Protein AF-A0A934RG27-F1 (afdb_monomer_lite)

Foldseek 3Di:
DDCCCPPCVLLVVLLVLQLVLLVVLLVLLVVLLVVLVVVVQDPVQQPVVLNVCSVVCSVVSNVVSVVLSVVLVVCVVVVPPQSDPVNSNVVSVVSSVVSNVSSVVNSVSSVCSSVVSPPDPDPDD

Radius of gyration: 19.98 Å; chains: 1; bounding box: 62×24×61 Å

Secondary structure (DSSP, 8-state):
---HHHHTHHHHHHHHHHHHHHHHHHHHHHHHHHHHHHTT--TTTS-HHHHHHHHHHHHHHHHHHHHHHHHHHHHHHTT-TT--HHHHHHHHHHHHHHHHHHHHHHHHHHHHHHHHHS-------

pLDDT: mean 77.15, std 13.76, range [45.91, 93.88]

Sequence (125 aa):
MIRLGEEYRAQLVLCALQCALIVGGTFLVGAFAKVTLNMGVNSRALPMASVHFIRYFGISLLLMPLAWTIFTILAERSELWWATRRFTLATGILLLCILAAFFFWVVHTAAVQPYQDIGPIQPAY

Organism: NCBI:txid490093

Structure (mmCIF, N/CA/C/O backbone):
data_AF-A0A934RG27-F1
#
_entry.id   AF-A0A934RG27-F1
#
loop_
_atom_site.group_PDB
_atom_site.id
_atom_site.type_symbol
_atom_site.label_atom_id
_atom_site.label_alt_id
_atom_site.label_comp_id
_atom_site.label_asym_id
_atom_site.label_entity_id
_atom_site.label_seq_id
_atom_site.pdbx_PDB_ins_code
_atom_site.Cartn_x
_atom_site.Cartn_y
_atom_site.Cartn_z
_atom_site.occupancy
_atom_site.B_iso_or_equiv
_atom_site.auth_seq_id
_atom_site.auth_comp_id
_atom_site.auth_asym_id
_atom_site.auth_atom_id
_atom_site.pdbx_PDB_model_num
ATOM 1 N N . MET A 1 1 ? -28.707 -7.522 12.344 1.00 45.91 1 MET A N 1
ATOM 2 C CA . MET A 1 1 ? -28.020 -6.815 11.238 1.00 45.91 1 MET A CA 1
ATOM 3 C C . MET A 1 1 ? -27.025 -5.844 11.839 1.00 45.91 1 MET A C 1
ATOM 5 O O . MET A 1 1 ? -27.430 -4.892 12.489 1.00 45.91 1 MET A O 1
ATOM 9 N N . ILE A 1 2 ? -25.736 -6.136 11.705 1.00 50.28 2 ILE A N 1
ATOM 10 C CA . ILE A 1 2 ? -24.660 -5.341 12.300 1.00 50.28 2 ILE A CA 1
ATOM 11 C C . ILE A 1 2 ? -24.486 -4.081 11.442 1.00 50.28 2 ILE A C 1
ATOM 13 O O . ILE A 1 2 ? -24.128 -4.194 10.269 1.00 50.28 2 ILE A O 1
ATOM 17 N N . ARG A 1 3 ? -24.749 -2.889 11.994 1.00 54.19 3 ARG A N 1
ATOM 18 C CA . ARG A 1 3 ? -24.498 -1.597 11.326 1.00 54.19 3 ARG A CA 1
ATOM 19 C C . ARG A 1 3 ? -22.991 -1.298 11.293 1.00 54.19 3 ARG A C 1
ATOM 21 O O . ARG A 1 3 ? -22.516 -0.347 11.891 1.00 54.19 3 ARG A O 1
ATOM 28 N N . LEU A 1 4 ? -22.233 -2.113 10.558 1.00 59.78 4 LEU A N 1
ATOM 29 C CA . LEU A 1 4 ? -20.802 -1.903 10.288 1.00 59.78 4 LEU A CA 1
ATOM 30 C C . LEU A 1 4 ? -20.517 -0.552 9.599 1.00 59.78 4 LEU A C 1
ATOM 32 O O . LEU A 1 4 ? -19.407 -0.038 9.694 1.00 59.78 4 LEU A O 1
ATOM 36 N N . GLY A 1 5 ? -21.510 0.015 8.903 1.00 60.72 5 GLY A N 1
ATOM 37 C CA . GLY A 1 5 ? -21.324 1.146 7.993 1.00 60.72 5 GLY A CA 1
ATOM 38 C C . GLY A 1 5 ? -20.989 2.489 8.647 1.00 60.72 5 GLY A C 1
ATOM 39 O O . GLY A 1 5 ? -20.243 3.262 8.051 1.00 60.72 5 GLY A O 1
ATOM 40 N N . GLU A 1 6 ? -21.499 2.788 9.847 1.00 71.94 6 GLU A N 1
ATOM 41 C CA . GLU A 1 6 ? -21.294 4.110 10.471 1.00 71.94 6 GLU A CA 1
ATOM 42 C C . GLU A 1 6 ? -20.082 4.141 11.409 1.00 71.94 6 GLU A C 1
ATOM 44 O O . GLU A 1 6 ? -19.278 5.073 11.353 1.00 71.94 6 GLU A O 1
ATOM 49 N N . GLU A 1 7 ? -19.888 3.098 12.217 1.00 76.38 7 GLU A N 1
ATOM 50 C CA . GLU A 1 7 ? -18.812 3.048 13.217 1.00 76.38 7 GLU A CA 1
ATOM 51 C C . GLU A 1 7 ? -17.422 2.893 12.578 1.00 76.38 7 GLU A C 1
ATOM 53 O O . GLU A 1 7 ? -16.461 3.558 12.980 1.00 76.38 7 GLU A O 1
ATOM 58 N N . TYR A 1 8 ? -17.323 2.099 11.509 1.00 81.94 8 TYR A N 1
ATOM 59 C CA . TYR A 1 8 ? -16.056 1.761 10.851 1.00 81.94 8 TYR A CA 1
ATOM 60 C C . TYR A 1 8 ? -15.837 2.497 9.523 1.00 81.94 8 TYR A C 1
ATOM 62 O O . TYR A 1 8 ? -14.906 2.185 8.779 1.00 81.94 8 TYR A O 1
ATOM 70 N N . ARG A 1 9 ? -16.649 3.527 9.231 1.00 86.38 9 ARG A N 1
ATOM 71 C CA . ARG A 1 9 ? -16.607 4.264 7.955 1.00 86.38 9 ARG A CA 1
ATOM 72 C C . ARG A 1 9 ? -15.208 4.775 7.609 1.00 86.38 9 ARG A C 1
ATOM 74 O O . ARG A 1 9 ? -14.763 4.632 6.479 1.00 86.38 9 ARG A O 1
ATOM 81 N N . ALA A 1 10 ? -14.501 5.339 8.588 1.00 86.12 10 ALA A N 1
ATOM 82 C CA . ALA A 1 10 ? -13.158 5.881 8.386 1.00 86.12 10 ALA A CA 1
ATOM 83 C C . ALA A 1 10 ? -12.121 4.797 8.028 1.00 86.12 10 ALA A C 1
ATOM 85 O O . ALA A 1 10 ? -11.274 5.027 7.170 1.00 86.12 10 ALA A O 1
ATOM 86 N N . GLN A 1 11 ? -12.211 3.610 8.637 1.00 87.44 11 GLN A N 1
ATOM 87 C CA . GLN A 1 11 ? -11.307 2.491 8.349 1.00 87.44 11 GLN A CA 1
ATOM 88 C C . GLN A 1 11 ? -11.567 1.921 6.949 1.00 87.44 11 GLN A C 1
ATOM 90 O O . GLN A 1 11 ? -10.625 1.668 6.203 1.00 87.44 11 GLN A O 1
ATOM 95 N N . LEU A 1 12 ? -12.841 1.817 6.550 1.00 86.50 12 LEU A N 1
ATOM 96 C CA . LEU A 1 12 ? -13.220 1.406 5.195 1.00 86.50 12 LEU A CA 1
ATOM 97 C C . LEU A 1 12 ? -12.747 2.405 4.132 1.00 86.50 12 LEU A C 1
ATOM 99 O O . LEU A 1 12 ? -12.234 1.991 3.095 1.00 86.50 12 LEU A O 1
ATOM 103 N N . VAL A 1 13 ? -12.865 3.712 4.394 1.00 90.25 13 VAL A N 1
ATOM 104 C CA . VAL A 1 13 ? -12.348 4.757 3.492 1.00 90.25 13 VAL A CA 1
ATOM 105 C C . VAL A 1 13 ? -10.826 4.665 3.364 1.00 90.25 13 VAL A C 1
ATOM 107 O O . VAL A 1 13 ? -10.313 4.719 2.249 1.00 90.25 13 VAL A O 1
ATOM 110 N N . LEU A 1 14 ? -10.096 4.478 4.469 1.00 89.25 14 LEU A N 1
ATOM 111 C CA . LEU A 1 14 ? -8.640 4.292 4.425 1.00 89.25 14 LEU A CA 1
ATOM 112 C C . LEU A 1 14 ? -8.245 3.040 3.637 1.00 89.25 14 LEU A C 1
ATOM 114 O O . LEU A 1 14 ? -7.355 3.116 2.793 1.00 89.25 14 LEU A O 1
ATOM 118 N N . CYS A 1 15 ? -8.931 1.918 3.856 1.00 88.88 15 CYS A N 1
ATOM 119 C CA . CYS A 1 15 ? -8.705 0.697 3.087 1.00 88.88 15 CYS A CA 1
ATOM 120 C C . CYS A 1 15 ? -8.957 0.934 1.589 1.00 88.88 15 CYS A C 1
ATOM 122 O O . CYS A 1 15 ? -8.146 0.530 0.759 1.00 88.88 15 CYS A O 1
ATOM 124 N N . ALA A 1 16 ? -10.037 1.635 1.230 1.00 90.44 16 ALA A N 1
ATOM 125 C CA . ALA A 1 16 ? -10.339 1.966 -0.161 1.00 90.44 16 ALA A CA 1
ATOM 126 C C . ALA A 1 16 ? -9.252 2.850 -0.795 1.00 90.44 16 ALA A C 1
ATOM 128 O O . ALA A 1 16 ? -8.839 2.591 -1.926 1.00 90.44 16 ALA A O 1
ATOM 129 N N . LEU A 1 17 ? -8.743 3.848 -0.063 1.00 92.00 17 LEU A N 1
ATOM 130 C CA . LEU A 1 17 ? -7.635 4.695 -0.516 1.00 92.00 17 LEU A CA 1
ATOM 131 C C . LEU A 1 17 ? -6.342 3.896 -0.715 1.00 92.00 17 LEU A C 1
ATOM 133 O O . LEU A 1 17 ? -5.664 4.088 -1.721 1.00 92.00 17 LEU A O 1
ATOM 137 N N . GLN A 1 18 ? -6.017 2.976 0.197 1.00 89.88 18 GLN A N 1
ATOM 138 C CA . GLN A 1 18 ? -4.855 2.091 0.060 1.00 89.88 18 GLN A CA 1
ATOM 139 C C . GLN A 1 18 ? -4.988 1.191 -1.174 1.00 89.88 18 GLN A C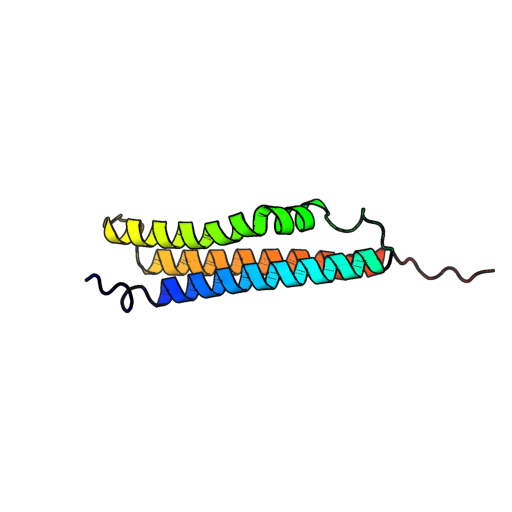 1
ATOM 141 O O . GLN A 1 18 ? -4.053 1.104 -1.968 1.00 89.88 18 GLN A O 1
ATOM 146 N N . CYS A 1 19 ? -6.160 0.585 -1.391 1.00 89.69 19 CYS A N 1
ATOM 147 C CA . CYS A 1 19 ? -6.435 -0.219 -2.583 1.00 89.69 19 CYS A CA 1
ATOM 148 C C . CYS A 1 19 ? -6.303 0.607 -3.870 1.00 89.69 19 CYS A C 1
ATOM 150 O O . CYS A 1 19 ? -5.638 0.173 -4.809 1.00 89.69 19 CYS A O 1
ATOM 152 N N . ALA A 1 20 ? -6.890 1.808 -3.910 1.00 90.12 20 ALA A N 1
ATOM 153 C CA . ALA A 1 20 ? -6.785 2.707 -5.058 1.00 90.12 20 ALA A CA 1
ATOM 154 C C . ALA A 1 20 ? -5.326 3.096 -5.344 1.00 90.12 20 ALA A C 1
ATOM 156 O O . ALA A 1 20 ? -4.906 3.093 -6.501 1.00 90.12 20 ALA A O 1
ATOM 157 N N . LEU A 1 21 ? -4.540 3.365 -4.299 1.00 90.62 21 LEU A N 1
ATOM 158 C CA . LEU A 1 21 ? -3.122 3.689 -4.412 1.00 90.62 21 LEU A CA 1
ATOM 159 C C . LEU A 1 21 ? -2.293 2.500 -4.916 1.00 90.62 21 LEU A C 1
ATOM 161 O O . LEU A 1 21 ? -1.426 2.692 -5.761 1.00 90.62 21 LEU A O 1
ATOM 165 N N . ILE A 1 22 ? -2.581 1.275 -4.469 1.00 88.06 22 ILE A N 1
ATOM 166 C CA . ILE A 1 22 ? -1.902 0.066 -4.959 1.00 88.06 22 ILE A CA 1
ATOM 167 C C . ILE A 1 22 ? -2.225 -0.184 -6.428 1.00 88.06 22 ILE A C 1
ATOM 169 O O . ILE A 1 22 ? -1.313 -0.415 -7.223 1.00 88.06 22 ILE A O 1
ATOM 173 N N . VAL A 1 23 ? -3.504 -0.117 -6.804 1.00 88.88 23 VAL A N 1
ATOM 174 C CA . VAL A 1 23 ? -3.937 -0.310 -8.193 1.00 88.88 23 VAL A CA 1
ATOM 175 C C . VAL A 1 23 ? -3.316 0.768 -9.080 1.00 88.88 23 VAL A C 1
ATOM 177 O O . VAL A 1 23 ? -2.617 0.442 -10.040 1.00 88.88 23 VAL A O 1
ATOM 180 N N . GLY A 1 24 ? -3.496 2.043 -8.727 1.00 87.00 24 GLY A N 1
ATOM 181 C CA . GLY A 1 24 ? -2.956 3.176 -9.476 1.00 87.00 24 GLY A CA 1
ATOM 182 C C . GLY A 1 24 ? -1.430 3.156 -9.563 1.00 87.00 24 GLY A C 1
ATOM 183 O O . GLY A 1 24 ? -0.879 3.295 -10.652 1.00 87.00 24 GLY A O 1
ATOM 184 N N . GLY A 1 25 ? -0.744 2.901 -8.448 1.00 85.06 25 GLY A N 1
ATOM 185 C CA . GLY A 1 25 ? 0.712 2.785 -8.393 1.00 85.06 25 GLY A CA 1
ATOM 186 C C . GLY A 1 25 ? 1.242 1.628 -9.238 1.00 85.06 25 GLY A C 1
ATOM 187 O O . GLY A 1 25 ? 2.220 1.794 -9.962 1.00 85.06 25 GLY A O 1
ATOM 188 N N . THR A 1 26 ? 0.561 0.480 -9.232 1.00 85.44 26 THR A N 1
ATOM 189 C CA . THR A 1 26 ? 0.928 -0.679 -10.063 1.00 85.44 26 THR A CA 1
ATOM 190 C C . THR A 1 26 ? 0.775 -0.380 -11.553 1.00 85.44 26 THR A C 1
ATOM 192 O O . THR A 1 26 ? 1.680 -0.683 -12.336 1.00 85.44 26 THR A O 1
ATOM 195 N N . PHE A 1 27 ? -0.328 0.262 -11.953 1.00 84.81 27 PHE A N 1
ATOM 196 C CA . PHE A 1 27 ? -0.520 0.709 -13.336 1.00 84.81 27 PHE A CA 1
ATOM 197 C C . PHE A 1 27 ? 0.541 1.729 -13.757 1.00 84.81 27 PHE A C 1
ATOM 199 O O . PHE A 1 27 ? 1.110 1.597 -14.842 1.00 84.81 27 PHE A O 1
ATOM 206 N N . LEU A 1 28 ? 0.841 2.705 -12.898 1.00 83.75 28 LEU A N 1
ATOM 207 C CA . LEU A 1 28 ? 1.825 3.749 -13.169 1.00 83.75 28 LEU A CA 1
ATOM 208 C C . LEU A 1 28 ? 3.232 3.160 -13.339 1.00 83.75 28 LEU A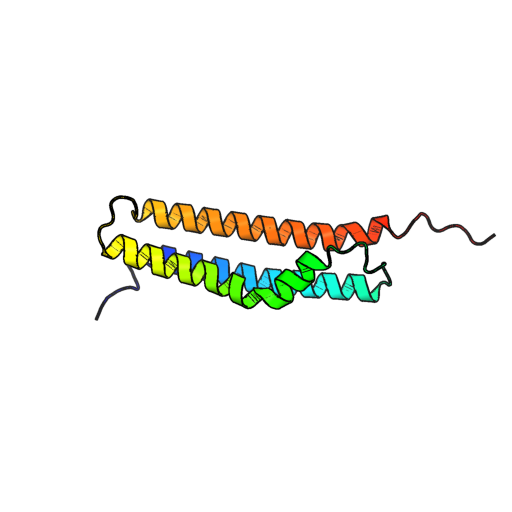 C 1
ATOM 210 O O . LEU A 1 28 ? 3.879 3.402 -14.357 1.00 83.75 28 LEU A O 1
ATOM 214 N N . VAL A 1 29 ? 3.679 2.320 -12.400 1.00 81.38 29 VAL A N 1
ATOM 215 C CA . VAL A 1 29 ? 4.974 1.625 -12.491 1.00 81.38 29 VAL A CA 1
ATOM 216 C C . VAL A 1 29 ? 5.043 0.755 -13.746 1.00 81.38 29 VAL A C 1
ATOM 218 O O . VAL A 1 29 ? 6.050 0.771 -14.452 1.00 81.38 29 VAL A O 1
ATOM 221 N N . GLY A 1 30 ? 3.968 0.033 -14.072 1.00 75.69 30 GLY A N 1
ATOM 222 C CA . GLY A 1 30 ? 3.895 -0.775 -15.289 1.00 75.69 30 GLY A CA 1
ATOM 223 C C . GLY A 1 30 ? 3.987 0.052 -16.576 1.00 75.69 30 GLY A C 1
ATOM 224 O O . GLY A 1 30 ? 4.627 -0.385 -17.535 1.00 75.69 30 GLY A O 1
ATOM 225 N N . ALA A 1 31 ? 3.382 1.242 -16.603 1.00 80.62 31 ALA A N 1
ATOM 226 C CA . ALA A 1 31 ? 3.459 2.160 -17.735 1.00 80.62 31 ALA A CA 1
ATOM 227 C C . ALA A 1 31 ? 4.886 2.692 -17.924 1.00 80.62 31 ALA A C 1
ATOM 229 O O . ALA A 1 31 ? 5.437 2.566 -19.017 1.00 80.62 31 ALA A O 1
ATOM 230 N N . PHE A 1 32 ? 5.517 3.193 -16.857 1.00 75.50 32 PHE A N 1
ATOM 231 C CA . PHE A 1 32 ? 6.896 3.685 -16.917 1.00 75.50 32 PHE A CA 1
ATOM 232 C C . PHE A 1 32 ? 7.889 2.582 -17.291 1.00 75.50 32 PHE A C 1
ATOM 234 O O . PHE A 1 32 ? 8.721 2.792 -18.167 1.00 75.50 32 PHE A O 1
ATOM 241 N N . ALA A 1 33 ? 7.751 1.378 -16.729 1.00 72.62 33 ALA A N 1
ATOM 242 C CA . ALA A 1 33 ? 8.605 0.250 -17.092 1.00 72.62 33 ALA A CA 1
ATOM 243 C C . ALA A 1 33 ? 8.519 -0.094 -18.592 1.00 72.62 33 ALA A C 1
ATOM 245 O O . ALA A 1 33 ? 9.539 -0.369 -19.221 1.00 72.62 33 ALA A O 1
ATOM 246 N N . LYS A 1 34 ? 7.318 -0.045 -19.189 1.00 73.75 34 LYS A N 1
ATOM 247 C CA . LYS A 1 34 ? 7.143 -0.256 -20.636 1.00 73.75 34 LYS A CA 1
ATOM 248 C C . LYS A 1 34 ? 7.775 0.858 -21.472 1.00 73.75 34 LYS A C 1
ATOM 250 O O . LYS A 1 34 ? 8.381 0.555 -22.495 1.00 73.75 34 LYS A O 1
ATOM 255 N N . VAL A 1 35 ? 7.639 2.118 -21.054 1.00 74.50 35 VAL A N 1
ATOM 256 C CA . VAL A 1 35 ? 8.261 3.259 -21.747 1.00 74.50 35 VAL A CA 1
ATOM 257 C C . VAL A 1 35 ? 9.783 3.113 -21.744 1.00 74.50 35 VAL A C 1
ATOM 259 O O . VAL A 1 35 ? 10.396 3.193 -22.806 1.00 74.50 35 VAL A O 1
ATOM 262 N N . THR A 1 36 ? 10.380 2.802 -20.593 1.00 67.56 36 THR A N 1
ATOM 263 C CA . THR A 1 36 ? 11.832 2.621 -20.461 1.00 67.56 36 THR A CA 1
ATOM 264 C C . THR A 1 36 ? 12.356 1.451 -21.303 1.00 67.56 36 THR A C 1
ATOM 266 O O . THR A 1 36 ? 13.389 1.590 -21.955 1.00 67.56 36 THR A O 1
ATOM 269 N N . LEU A 1 37 ? 11.627 0.328 -21.365 1.00 67.19 37 LEU A N 1
ATOM 270 C CA . LEU A 1 37 ? 11.980 -0.808 -22.230 1.00 67.19 37 LEU A CA 1
ATOM 271 C C . LEU A 1 37 ? 11.925 -0.451 -23.726 1.00 67.19 37 LEU A C 1
ATOM 273 O O . LEU A 1 37 ? 12.809 -0.847 -24.481 1.00 67.19 37 LEU A O 1
ATOM 277 N N . ASN A 1 38 ? 10.919 0.316 -24.158 1.00 69.81 38 ASN A N 1
ATOM 278 C CA . ASN A 1 38 ? 10.788 0.742 -25.557 1.00 69.81 38 ASN A CA 1
ATOM 279 C C . ASN A 1 38 ? 11.858 1.762 -25.980 1.00 69.81 38 ASN A C 1
ATOM 281 O O . ASN A 1 38 ? 12.160 1.861 -27.165 1.00 69.81 38 ASN A O 1
ATOM 285 N N . MET A 1 39 ? 12.442 2.503 -25.034 1.00 66.31 39 MET A N 1
ATOM 286 C CA . MET A 1 39 ? 13.542 3.440 -25.294 1.00 66.31 39 MET A CA 1
ATOM 287 C C . MET A 1 39 ? 14.907 2.749 -25.457 1.00 66.31 39 MET A C 1
ATOM 289 O O . MET A 1 39 ? 15.911 3.429 -25.643 1.00 66.31 39 MET A O 1
ATOM 293 N N . GLY A 1 40 ? 14.970 1.412 -25.395 1.00 57.75 40 GLY A N 1
ATOM 294 C CA . GLY A 1 40 ? 16.213 0.656 -25.583 1.00 57.75 40 GLY A CA 1
ATOM 295 C C . GLY A 1 40 ? 17.217 0.808 -24.435 1.00 57.75 40 GLY A C 1
ATOM 296 O O . GLY A 1 40 ? 18.365 0.389 -24.571 1.00 57.75 40 GLY A O 1
ATOM 297 N N . VAL A 1 41 ? 16.798 1.392 -23.306 1.00 58.53 41 VAL A N 1
ATOM 298 C CA . VAL A 1 41 ? 17.629 1.532 -22.106 1.00 58.53 41 VAL A CA 1
ATOM 299 C C . VAL A 1 41 ? 17.895 0.142 -21.542 1.00 58.53 41 VAL A C 1
ATOM 301 O O . VAL A 1 41 ? 16.977 -0.670 -21.396 1.00 58.53 41 VAL A O 1
ATOM 304 N N . ASN A 1 42 ? 19.162 -0.145 -21.242 1.00 55.31 42 ASN A N 1
ATOM 305 C CA . ASN A 1 42 ? 19.583 -1.448 -20.756 1.00 55.31 42 ASN A CA 1
ATOM 306 C C . ASN A 1 42 ? 18.744 -1.873 -19.542 1.00 55.31 42 ASN A C 1
ATOM 308 O O . ASN A 1 42 ? 18.770 -1.261 -18.478 1.00 55.31 42 ASN A O 1
ATOM 312 N N . SER A 1 43 ? 18.086 -3.018 -19.688 1.00 52.47 43 SER A N 1
ATOM 313 C CA . SER A 1 43 ? 17.359 -3.803 -18.683 1.00 52.47 43 SER A CA 1
ATOM 314 C C . SER A 1 43 ? 18.048 -3.981 -17.315 1.00 52.47 43 SER A C 1
ATOM 316 O O . SE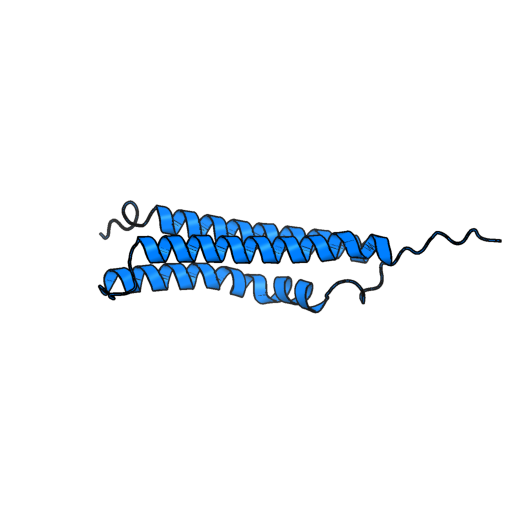R A 1 43 ? 17.417 -4.447 -16.371 1.00 52.47 43 SER A O 1
ATOM 318 N N . ARG A 1 44 ? 19.341 -3.654 -17.200 1.00 50.38 44 ARG A N 1
ATOM 319 C CA . ARG A 1 44 ? 20.121 -3.698 -15.954 1.00 50.38 44 ARG A CA 1
ATOM 320 C C . ARG A 1 44 ? 19.936 -2.466 -15.068 1.00 50.38 44 ARG A C 1
ATOM 322 O O . ARG A 1 44 ? 20.223 -2.570 -13.880 1.00 50.38 44 ARG A O 1
ATOM 329 N N . ALA A 1 45 ? 19.495 -1.336 -15.623 1.00 51.31 45 ALA A N 1
ATOM 330 C CA . ALA A 1 45 ? 19.305 -0.116 -14.850 1.00 51.31 45 ALA A CA 1
ATOM 331 C C . ALA A 1 45 ? 18.040 -0.205 -14.004 1.00 51.31 45 ALA A C 1
ATOM 333 O O . ALA A 1 45 ? 18.118 -0.065 -12.790 1.00 51.31 45 ALA A O 1
ATOM 334 N N . LEU A 1 46 ? 16.894 -0.546 -14.597 1.00 54.19 46 LEU A N 1
ATOM 335 C CA . LEU A 1 46 ? 15.667 -0.740 -13.828 1.00 54.19 46 LEU A CA 1
ATOM 336 C C . LEU A 1 46 ? 15.907 -1.775 -12.721 1.00 54.19 46 LEU A C 1
ATOM 338 O O . LEU A 1 46 ? 16.416 -2.859 -13.027 1.00 54.19 46 LEU A O 1
ATOM 342 N N . PRO A 1 47 ? 15.512 -1.513 -11.460 1.00 57.12 47 PRO A N 1
ATOM 343 C CA . PRO A 1 47 ? 15.459 -2.549 -10.446 1.00 57.12 47 PRO A CA 1
ATOM 344 C C . PRO A 1 47 ? 14.367 -3.544 -10.862 1.00 57.12 47 PRO A C 1
ATOM 346 O O . PRO A 1 47 ? 13.213 -3.477 -10.439 1.00 57.12 47 PRO A O 1
ATOM 349 N N . MET A 1 48 ? 14.741 -4.464 -11.753 1.00 56.84 48 MET A N 1
ATOM 350 C CA . MET A 1 48 ? 13.909 -5.509 -12.342 1.00 56.84 48 MET A CA 1
ATOM 351 C C . MET A 1 48 ? 13.192 -6.293 -11.248 1.00 56.84 48 MET A C 1
ATOM 353 O O . MET A 1 48 ? 12.023 -6.634 -11.400 1.00 56.84 48 MET A O 1
ATOM 357 N N . ALA A 1 49 ? 13.861 -6.494 -10.109 1.00 58.84 49 ALA A N 1
ATOM 358 C CA . ALA A 1 49 ? 13.282 -7.092 -8.916 1.00 58.84 49 ALA A CA 1
ATOM 359 C C . ALA A 1 49 ? 12.027 -6.343 -8.439 1.00 58.84 49 ALA A C 1
ATOM 361 O O . ALA A 1 49 ? 11.019 -6.987 -8.186 1.00 58.84 49 ALA A O 1
ATOM 362 N N . SER A 1 50 ? 12.038 -5.009 -8.389 1.00 61.88 50 SER A N 1
ATOM 363 C CA . SER A 1 50 ? 10.915 -4.183 -7.921 1.00 61.88 50 SER A CA 1
ATOM 364 C C . SER A 1 50 ? 9.745 -4.172 -8.906 1.00 61.88 50 SER A C 1
ATOM 366 O O . SER A 1 50 ? 8.586 -4.253 -8.501 1.00 61.88 50 SER A O 1
ATOM 368 N N . VAL A 1 51 ? 10.035 -4.116 -10.210 1.00 63.34 51 VAL A N 1
ATOM 369 C CA . VAL A 1 51 ? 9.006 -4.137 -11.266 1.00 63.34 51 VAL A CA 1
ATOM 370 C C . VAL A 1 51 ? 8.358 -5.520 -11.365 1.00 63.34 51 VAL A C 1
ATOM 372 O O . VAL A 1 51 ? 7.131 -5.625 -11.432 1.00 63.34 51 VAL A O 1
ATOM 375 N N . HIS A 1 52 ? 9.154 -6.593 -11.313 1.00 66.50 52 HIS A N 1
ATOM 376 C CA . HIS A 1 52 ? 8.632 -7.955 -11.218 1.00 66.50 52 HIS A CA 1
ATOM 377 C C . HIS A 1 52 ? 7.871 -8.163 -9.910 1.00 66.50 52 HIS A C 1
ATOM 379 O O . HIS A 1 52 ? 6.793 -8.752 -9.936 1.00 66.50 52 HIS A O 1
ATOM 385 N N . PHE A 1 53 ? 8.369 -7.631 -8.793 1.00 67.38 53 PHE A N 1
ATOM 386 C CA . PHE A 1 53 ? 7.693 -7.726 -7.507 1.00 67.38 53 PHE A CA 1
ATOM 387 C C . PHE A 1 53 ? 6.305 -7.088 -7.565 1.00 67.38 53 PHE A C 1
ATOM 389 O O . PHE A 1 53 ? 5.328 -7.740 -7.232 1.00 67.38 53 PHE A O 1
ATOM 396 N N . ILE A 1 54 ? 6.167 -5.872 -8.089 1.00 69.56 54 ILE A N 1
ATOM 397 C CA . ILE A 1 54 ? 4.854 -5.221 -8.219 1.00 69.56 54 ILE A CA 1
ATOM 398 C C . ILE A 1 54 ? 3.931 -5.994 -9.172 1.00 69.56 54 ILE A C 1
ATOM 400 O O . ILE A 1 54 ? 2.736 -6.129 -8.911 1.00 69.56 54 ILE A O 1
ATOM 404 N N . ARG A 1 55 ? 4.476 -6.562 -10.254 1.00 67.81 55 ARG A N 1
ATOM 405 C CA . ARG A 1 55 ? 3.687 -7.319 -11.234 1.00 67.81 55 ARG A CA 1
ATOM 406 C C . ARG A 1 55 ? 3.197 -8.671 -10.701 1.00 67.81 55 ARG A C 1
ATOM 408 O O . ARG A 1 55 ? 2.087 -9.069 -11.039 1.00 67.81 55 ARG A O 1
ATOM 415 N N . TYR A 1 56 ? 3.992 -9.362 -9.883 1.00 69.50 56 TYR A N 1
ATOM 416 C CA . TYR A 1 56 ? 3.642 -10.672 -9.315 1.00 69.50 56 TYR A CA 1
ATOM 417 C C . TYR A 1 56 ? 2.947 -10.574 -7.952 1.00 69.50 56 TYR A C 1
ATOM 419 O O . TYR A 1 56 ? 2.046 -11.357 -7.664 1.00 69.50 56 TYR A O 1
ATOM 427 N N . PHE A 1 57 ? 3.320 -9.597 -7.127 1.00 73.00 57 PHE A N 1
ATOM 428 C CA . PHE A 1 57 ? 2.799 -9.403 -5.774 1.00 73.00 57 PHE A CA 1
ATOM 429 C C . PHE A 1 57 ? 1.754 -8.291 -5.685 1.00 73.00 57 PHE A C 1
ATOM 431 O O . PHE A 1 57 ? 1.313 -7.989 -4.583 1.00 73.00 57 PHE A O 1
ATOM 438 N N . GLY A 1 58 ? 1.299 -7.703 -6.798 1.00 72.56 58 GLY A N 1
ATOM 439 C CA . GLY A 1 58 ? 0.242 -6.682 -6.786 1.00 72.56 58 GLY A CA 1
ATOM 440 C C . GLY A 1 58 ? -1.033 -7.144 -6.067 1.00 72.56 58 GLY A C 1
ATOM 441 O O . GLY A 1 58 ? -1.626 -6.380 -5.310 1.00 72.56 58 GLY A O 1
ATOM 442 N N . ILE A 1 59 ? -1.402 -8.424 -6.214 1.00 78.06 59 ILE A N 1
ATOM 443 C CA . ILE A 1 59 ? -2.518 -9.036 -5.474 1.00 78.06 59 ILE A CA 1
ATOM 444 C C . ILE A 1 59 ? -2.183 -9.154 -3.983 1.00 78.06 59 ILE A C 1
ATOM 446 O O . ILE A 1 59 ? -2.997 -8.775 -3.148 1.00 78.06 59 ILE A O 1
ATOM 450 N N . SER A 1 60 ? -0.986 -9.624 -3.628 1.00 81.50 60 SER A N 1
ATOM 451 C CA . SER A 1 60 ? -0.549 -9.726 -2.228 1.00 81.50 60 SER A CA 1
ATOM 452 C C . SER A 1 60 ? -0.495 -8.358 -1.538 1.00 81.50 60 SER A C 1
ATOM 454 O O . SER A 1 60 ? -0.925 -8.226 -0.394 1.00 81.50 60 SER A O 1
ATOM 456 N N . LEU A 1 61 ? -0.041 -7.327 -2.256 1.00 81.62 61 LEU A N 1
ATOM 457 C CA . LEU A 1 61 ? -0.056 -5.927 -1.831 1.00 81.62 61 LEU A CA 1
ATOM 458 C C . LEU A 1 61 ? -1.480 -5.432 -1.586 1.00 81.62 61 LEU A C 1
ATOM 460 O O . LEU A 1 61 ? -1.677 -4.684 -0.641 1.00 81.62 61 LEU A O 1
ATOM 464 N N . LEU A 1 62 ? -2.459 -5.867 -2.386 1.00 83.81 62 LEU A N 1
ATOM 465 C CA . LEU A 1 62 ? -3.8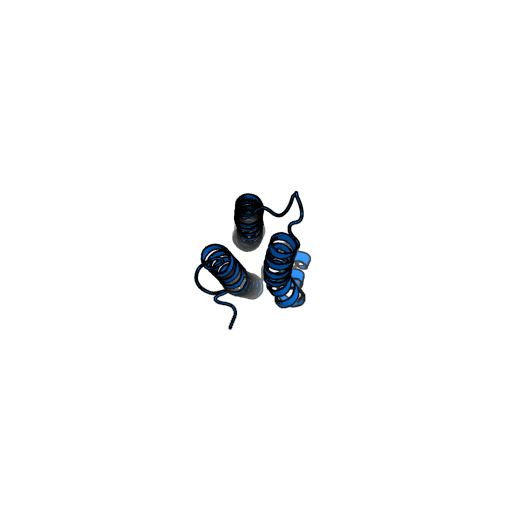89 -5.574 -2.216 1.00 83.81 62 LEU A CA 1
ATOM 466 C C . LEU A 1 62 ? -4.521 -6.326 -1.037 1.00 83.81 62 LEU A C 1
ATOM 468 O O . LEU A 1 62 ? -5.367 -5.778 -0.331 1.00 83.81 62 LEU A O 1
ATOM 472 N N . LEU A 1 63 ? -4.108 -7.573 -0.806 1.00 87.12 63 LEU A N 1
ATOM 473 C CA . LEU A 1 63 ? -4.607 -8.389 0.300 1.00 87.12 63 LEU A CA 1
ATOM 474 C C . LEU A 1 63 ? -4.084 -7.907 1.654 1.00 87.12 63 LEU A C 1
ATOM 476 O O . LEU A 1 63 ? -4.799 -8.020 2.644 1.00 87.12 63 LEU A O 1
ATOM 480 N N . MET A 1 64 ? -2.879 -7.341 1.711 1.00 87.31 64 MET A N 1
ATOM 481 C CA . MET A 1 64 ? -2.277 -6.835 2.947 1.00 87.31 64 MET A CA 1
ATOM 482 C C . MET A 1 64 ? -3.124 -5.764 3.675 1.00 87.31 64 MET A C 1
ATOM 484 O O . MET A 1 64 ? -3.438 -5.981 4.846 1.00 87.31 64 MET A O 1
ATOM 488 N N . PRO A 1 65 ? -3.540 -4.638 3.056 1.00 86.81 65 PRO A N 1
ATOM 489 C CA . PRO A 1 65 ? -4.364 -3.624 3.716 1.00 86.81 65 PRO A CA 1
ATOM 490 C C . PRO A 1 65 ? -5.753 -4.151 4.085 1.00 86.81 65 PRO A C 1
ATOM 492 O O . PRO A 1 65 ? -6.293 -3.802 5.137 1.00 86.81 65 PRO A O 1
ATOM 495 N N . LEU A 1 66 ? -6.317 -5.034 3.256 1.00 87.69 66 LEU A N 1
ATOM 496 C CA . LEU A 1 66 ? -7.606 -5.664 3.520 1.00 87.69 66 LEU A CA 1
ATOM 497 C C . LEU A 1 66 ? -7.529 -6.596 4.737 1.00 87.69 66 LEU A C 1
ATOM 499 O O . LEU A 1 66 ? -8.340 -6.480 5.654 1.00 87.69 66 LEU A O 1
ATOM 503 N N . ALA A 1 67 ? -6.519 -7.466 4.785 1.00 90.81 67 ALA A N 1
ATOM 504 C CA . ALA A 1 67 ? -6.261 -8.348 5.918 1.00 90.81 67 ALA A CA 1
ATOM 505 C C . ALA A 1 67 ? -5.977 -7.545 7.192 1.00 90.81 67 ALA A C 1
ATOM 507 O O . ALA A 1 67 ? -6.532 -7.864 8.241 1.00 90.81 67 ALA A O 1
ATOM 508 N N . TRP A 1 68 ? -5.186 -6.471 7.096 1.00 89.56 68 TRP A N 1
ATOM 509 C CA . TRP A 1 68 ? -4.911 -5.582 8.225 1.00 89.56 68 TRP A CA 1
ATOM 510 C C . TRP A 1 68 ? -6.187 -4.931 8.769 1.00 89.56 68 TRP A C 1
ATOM 512 O O . TRP A 1 68 ? -6.421 -4.964 9.972 1.00 89.56 68 TRP A O 1
ATOM 522 N N . THR A 1 69 ? -7.045 -4.406 7.890 1.00 87.56 69 THR A N 1
ATOM 523 C CA . THR A 1 69 ? -8.313 -3.765 8.278 1.00 87.56 69 THR A CA 1
ATOM 524 C C . THR A 1 69 ? -9.285 -4.762 8.912 1.00 87.56 69 THR A C 1
ATOM 526 O O . THR A 1 69 ? -9.938 -4.453 9.903 1.00 87.56 69 THR A O 1
ATOM 529 N N . ILE A 1 70 ? -9.379 -5.983 8.377 1.00 89.56 70 ILE A N 1
ATOM 530 C CA . ILE A 1 70 ? -10.210 -7.038 8.975 1.00 89.56 70 ILE A CA 1
ATOM 531 C C . ILE A 1 70 ? -9.663 -7.426 10.352 1.00 89.56 70 ILE A C 1
ATOM 533 O O . ILE A 1 70 ? -10.427 -7.533 11.311 1.00 89.56 70 ILE A O 1
ATOM 537 N N . PHE A 1 71 ? -8.347 -7.610 10.458 1.00 91.69 71 PHE A N 1
ATOM 538 C CA . PHE A 1 71 ? -7.684 -7.979 11.703 1.00 91.69 71 PHE A CA 1
ATOM 539 C C . PHE A 1 71 ? -7.902 -6.932 12.798 1.00 91.69 71 PHE A C 1
ATOM 541 O O . PHE A 1 71 ? -8.271 -7.291 13.914 1.00 91.69 71 PHE A O 1
ATOM 548 N N . THR A 1 72 ? -7.748 -5.645 12.488 1.00 87.88 72 THR A N 1
ATOM 549 C CA . THR A 1 72 ? -7.944 -4.571 13.468 1.00 87.88 72 THR A CA 1
ATOM 550 C C . THR A 1 72 ? -9.403 -4.415 13.892 1.00 87.88 72 THR A C 1
ATOM 552 O O . THR A 1 72 ? -9.661 -4.212 15.076 1.00 87.88 72 THR A O 1
ATOM 555 N N . ILE A 1 73 ? -10.367 -4.597 12.981 1.00 87.00 73 ILE A N 1
ATOM 556 C CA . ILE A 1 73 ? -11.799 -4.614 13.327 1.00 87.00 73 ILE A CA 1
ATOM 557 C C . ILE A 1 73 ? -12.118 -5.783 14.266 1.00 87.00 73 ILE A C 1
ATOM 559 O O . ILE A 1 73 ? -12.836 -5.611 15.251 1.00 87.00 73 ILE A O 1
ATOM 563 N N . LEU A 1 74 ? -11.597 -6.980 13.977 1.00 90.00 74 LEU A N 1
ATOM 564 C CA . LEU A 1 74 ? -11.787 -8.149 14.840 1.00 90.00 74 LEU A CA 1
ATOM 565 C C . LEU A 1 74 ? -11.118 -7.959 16.207 1.00 90.00 74 LEU A C 1
ATOM 567 O O . LEU A 1 74 ? -11.690 -8.347 17.226 1.00 90.00 74 LEU A O 1
ATOM 571 N N . ALA A 1 75 ? -9.943 -7.333 16.234 1.00 89.25 75 ALA A N 1
ATOM 572 C CA . ALA A 1 75 ? -9.212 -7.039 17.456 1.00 89.25 75 ALA A CA 1
ATOM 573 C C . ALA A 1 75 ? -9.942 -6.008 18.335 1.00 89.25 75 ALA A C 1
ATOM 575 O O . ALA A 1 75 ? -10.079 -6.229 19.537 1.00 89.25 75 ALA A O 1
ATOM 576 N N . GLU A 1 76 ? -10.484 -4.944 17.729 1.00 86.62 76 GLU A N 1
ATOM 577 C CA . GLU A 1 76 ? -11.340 -3.955 18.404 1.00 86.62 76 GLU A CA 1
ATOM 578 C C . GLU A 1 76 ? -12.588 -4.615 19.005 1.00 86.62 76 GLU A C 1
ATOM 580 O O . GLU A 1 76 ? -12.948 -4.340 20.147 1.00 86.62 76 GLU A O 1
ATOM 585 N N . ARG A 1 77 ? -13.229 -5.530 18.266 1.00 86.75 77 ARG A N 1
ATOM 586 C CA . ARG A 1 77 ? -14.416 -6.265 18.743 1.00 86.75 77 ARG A CA 1
ATOM 587 C C . ARG A 1 77 ? -14.133 -7.257 19.857 1.00 86.75 77 ARG A C 1
ATOM 589 O O . ARG A 1 77 ? -15.039 -7.583 20.612 1.00 86.75 77 ARG A O 1
ATOM 596 N N . SER A 1 78 ? -12.907 -7.756 19.924 1.00 89.88 78 SER A N 1
ATOM 597 C CA . SER A 1 78 ? -12.474 -8.680 20.972 1.00 89.88 78 SER A CA 1
ATOM 598 C C . SER A 1 78 ? -12.018 -7.943 22.237 1.00 89.88 78 SER A C 1
ATOM 600 O O . SER A 1 78 ? -11.448 -8.574 23.121 1.00 89.88 78 SER A O 1
ATOM 602 N N . GLU A 1 79 ? -12.219 -6.618 22.299 1.00 87.00 79 GLU A N 1
ATOM 603 C CA . GLU A 1 79 ? -11.811 -5.738 23.402 1.00 87.00 79 GLU A CA 1
ATOM 604 C C . GLU A 1 79 ? -10.325 -5.884 23.772 1.00 87.00 79 GLU A C 1
ATOM 606 O O . GLU A 1 79 ? -9.919 -5.748 24.928 1.00 87.00 79 GLU A O 1
ATOM 611 N N . LEU A 1 80 ? -9.474 -6.155 22.774 1.00 89.62 80 LEU A N 1
ATOM 612 C CA . LEU A 1 80 ? -8.036 -6.230 22.995 1.00 89.62 80 LEU A CA 1
ATOM 613 C C . LEU A 1 80 ? -7.506 -4.859 23.426 1.00 89.62 80 LEU A C 1
ATOM 615 O O . LEU A 1 80 ? -7.697 -3.857 22.741 1.00 89.62 80 LEU A O 1
ATOM 619 N N . TRP A 1 81 ? -6.768 -4.833 24.537 1.00 87.44 81 TRP A N 1
ATOM 620 C CA . TRP A 1 81 ? -6.271 -3.613 25.189 1.00 87.44 81 TRP A CA 1
ATOM 621 C C . TRP A 1 81 ? -5.468 -2.669 24.275 1.00 87.44 81 TRP A C 1
ATOM 623 O O . TRP A 1 81 ? -5.461 -1.458 24.486 1.00 87.44 81 TRP A O 1
ATOM 633 N N . TRP A 1 82 ? -4.796 -3.207 23.255 1.00 87.81 82 TRP A N 1
ATOM 634 C CA . TRP A 1 82 ? -4.005 -2.438 22.291 1.00 87.81 82 TRP A CA 1
ATOM 635 C C . TRP A 1 82 ? -4.810 -2.000 21.055 1.00 87.81 82 TRP A C 1
ATOM 637 O O . TRP A 1 82 ? -4.450 -1.025 20.390 1.00 87.81 82 TRP A O 1
ATOM 647 N N . ALA A 1 83 ? -5.908 -2.690 20.740 1.00 85.50 83 ALA A N 1
ATOM 648 C CA . ALA A 1 83 ? -6.695 -2.483 19.532 1.00 85.50 83 ALA A CA 1
ATOM 649 C C . ALA A 1 83 ? -7.740 -1.388 19.759 1.00 85.50 83 ALA A C 1
ATOM 651 O O . ALA A 1 83 ? -8.935 -1.637 19.861 1.00 85.50 83 ALA A O 1
ATOM 652 N N . THR A 1 84 ? -7.272 -0.147 19.876 1.00 88.19 84 THR A N 1
ATOM 653 C CA . THR A 1 84 ? -8.156 1.020 19.969 1.00 88.19 84 THR A CA 1
ATOM 654 C C . THR A 1 84 ? -8.440 1.602 18.586 1.00 88.19 84 THR A C 1
ATOM 656 O O . THR A 1 84 ? -7.574 1.612 17.712 1.00 88.19 84 THR A O 1
ATOM 659 N N . ARG A 1 85 ? -9.612 2.226 18.413 1.00 84.31 85 ARG A N 1
ATOM 660 C CA . ARG A 1 85 ? -9.989 2.914 17.161 1.00 84.31 85 ARG A CA 1
ATOM 661 C C . ARG A 1 85 ? -8.928 3.900 16.663 1.00 84.31 85 ARG A C 1
ATOM 663 O O . ARG A 1 85 ? -8.692 4.019 15.463 1.00 84.31 85 ARG A O 1
ATOM 670 N N . ARG A 1 86 ? -8.270 4.611 17.588 1.00 89.06 86 ARG A N 1
ATOM 671 C CA . ARG A 1 86 ? -7.185 5.556 17.273 1.00 89.06 86 ARG A CA 1
ATOM 672 C C . ARG A 1 86 ? -5.946 4.834 16.748 1.00 89.06 86 ARG A C 1
ATOM 674 O O . ARG A 1 86 ? -5.359 5.295 15.776 1.00 89.06 86 ARG A O 1
ATOM 681 N N . PHE A 1 87 ? -5.582 3.707 17.356 1.00 89.62 87 PHE A N 1
ATOM 682 C CA . PHE A 1 87 ? -4.459 2.882 16.917 1.00 89.62 87 PHE A CA 1
ATOM 683 C C . PHE A 1 87 ? -4.694 2.307 15.515 1.00 89.62 87 PHE A C 1
ATOM 685 O O . PHE A 1 87 ? -3.821 2.398 14.651 1.00 89.62 87 PHE A O 1
ATOM 692 N N . THR A 1 88 ? -5.895 1.801 15.242 1.00 88.12 88 THR A N 1
ATOM 693 C CA . THR A 1 88 ? -6.254 1.283 13.916 1.00 88.12 88 THR A CA 1
ATOM 694 C C . THR A 1 88 ? -6.185 2.361 12.835 1.00 88.12 88 THR A C 1
ATOM 696 O O . THR A 1 88 ? -5.641 2.129 11.757 1.00 88.12 88 THR A O 1
ATOM 699 N N . LEU A 1 89 ? -6.681 3.569 13.121 1.00 88.88 89 LEU A N 1
ATOM 700 C CA . LEU A 1 89 ? -6.566 4.693 12.188 1.00 88.88 89 LEU A CA 1
ATOM 701 C C . LEU A 1 89 ? -5.108 5.124 11.989 1.00 88.88 89 LEU A C 1
ATOM 703 O O . LEU A 1 89 ? -4.691 5.331 10.853 1.00 88.88 89 LEU A O 1
ATOM 707 N N . ALA A 1 90 ? -4.324 5.221 13.066 1.00 92.12 90 ALA A N 1
ATOM 708 C CA . ALA A 1 90 ? -2.916 5.602 12.991 1.00 92.12 90 ALA A CA 1
ATOM 709 C C . ALA A 1 90 ? -2.094 4.598 12.169 1.00 92.12 90 ALA A C 1
ATOM 711 O O . ALA A 1 90 ? -1.330 5.000 11.294 1.00 92.12 90 ALA A O 1
ATOM 712 N N . THR A 1 91 ? -2.292 3.298 12.393 1.00 91.94 91 THR A N 1
ATOM 713 C CA . THR A 1 91 ? -1.617 2.238 11.626 1.00 91.94 91 THR A CA 1
ATOM 714 C C . THR A 1 91 ? -2.089 2.189 10.174 1.00 91.94 91 THR A C 1
ATOM 716 O O . THR A 1 91 ? -1.267 1.992 9.282 1.00 91.94 91 THR A O 1
ATOM 719 N N . GLY A 1 92 ? -3.372 2.452 9.903 1.00 90.25 92 GLY A N 1
ATOM 720 C CA . GLY A 1 92 ? -3.887 2.602 8.540 1.00 90.25 92 GLY A CA 1
ATOM 721 C C . GLY A 1 92 ? -3.256 3.785 7.793 1.00 90.25 92 GLY A C 1
ATOM 722 O O . GLY A 1 92 ? -2.822 3.639 6.651 1.00 90.25 92 GLY A O 1
ATOM 723 N N . ILE A 1 93 ? -3.138 4.948 8.435 1.00 92.50 93 ILE A N 1
ATOM 724 C CA . ILE A 1 93 ? -2.455 6.113 7.848 1.00 92.50 93 ILE A CA 1
ATOM 725 C C . ILE A 1 93 ? -0.969 5.807 7.628 1.00 92.50 93 ILE A C 1
ATOM 727 O O . ILE A 1 93 ? -0.445 6.078 6.551 1.00 92.50 93 ILE A O 1
ATOM 731 N N . LEU A 1 94 ? -0.301 5.194 8.608 1.00 93.69 94 LEU A N 1
ATOM 732 C CA . LEU A 1 94 ? 1.105 4.808 8.492 1.00 93.69 94 LEU A CA 1
ATOM 733 C C . LEU A 1 94 ? 1.331 3.858 7.308 1.00 93.69 94 LEU A C 1
ATOM 735 O O . LEU A 1 94 ? 2.234 4.089 6.505 1.00 93.69 94 LEU A O 1
ATOM 739 N N . LEU A 1 95 ? 0.485 2.836 7.157 1.00 90.50 95 LEU A N 1
ATOM 740 C CA . LEU 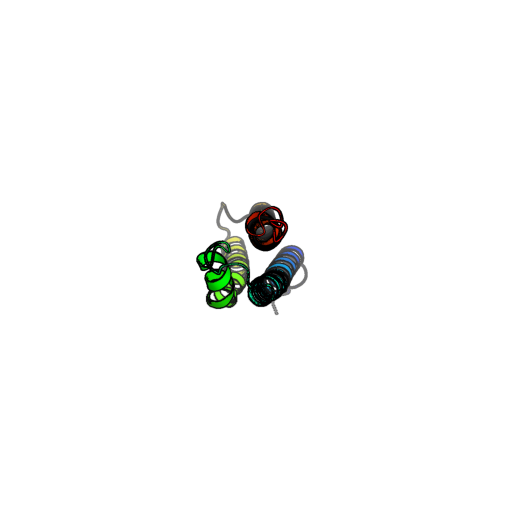A 1 95 ? 0.550 1.900 6.036 1.00 90.50 95 LEU A CA 1
ATOM 741 C C . LEU A 1 95 ? 0.335 2.609 4.692 1.00 90.50 95 LEU A C 1
ATOM 743 O O . LEU A 1 95 ? 1.061 2.343 3.736 1.00 90.50 95 LEU A O 1
ATOM 747 N N . LEU A 1 96 ? -0.621 3.541 4.625 1.00 91.44 96 LEU A N 1
ATOM 748 C CA . LEU A 1 96 ? -0.863 4.351 3.430 1.00 91.44 96 LEU A CA 1
ATOM 749 C C . LEU A 1 96 ? 0.376 5.180 3.059 1.00 91.44 96 LEU A C 1
ATOM 751 O O . LEU A 1 96 ? 0.774 5.185 1.896 1.00 91.44 96 LEU A O 1
ATOM 755 N N . CYS A 1 97 ? 1.013 5.831 4.036 1.00 93.88 97 CYS A N 1
ATOM 756 C CA . CYS A 1 97 ? 2.238 6.602 3.822 1.00 93.88 97 CYS A CA 1
ATOM 757 C C . CYS A 1 97 ? 3.400 5.720 3.342 1.00 93.88 97 CYS A C 1
ATOM 759 O O . CYS A 1 97 ? 4.108 6.106 2.413 1.00 93.88 97 CYS A O 1
ATOM 761 N N . ILE A 1 98 ? 3.579 4.532 3.931 1.00 92.12 98 ILE A N 1
ATOM 762 C CA . ILE A 1 98 ? 4.617 3.573 3.518 1.00 92.12 98 ILE A CA 1
ATOM 763 C C . ILE A 1 98 ? 4.391 3.125 2.071 1.00 92.12 98 ILE A C 1
ATOM 765 O O . ILE A 1 98 ? 5.325 3.150 1.271 1.00 92.12 98 ILE A O 1
ATOM 769 N N . LEU A 1 99 ? 3.155 2.764 1.711 1.00 88.50 99 LEU A N 1
ATOM 770 C CA . LEU A 1 99 ? 2.810 2.374 0.342 1.00 88.50 99 LEU A CA 1
ATOM 771 C C . LEU A 1 99 ? 3.037 3.527 -0.642 1.00 88.50 99 LEU A C 1
ATOM 773 O O . LEU A 1 99 ? 3.631 3.319 -1.699 1.00 88.50 99 LEU A O 1
ATOM 777 N N . ALA A 1 100 ? 2.613 4.743 -0.293 1.00 90.06 100 ALA A N 1
ATOM 778 C CA . ALA A 1 100 ? 2.814 5.925 -1.125 1.00 90.06 100 ALA A CA 1
ATOM 779 C C . ALA A 1 100 ? 4.306 6.205 -1.362 1.00 90.06 100 ALA A C 1
ATOM 781 O O . ALA A 1 100 ? 4.718 6.393 -2.506 1.00 90.06 100 ALA A O 1
ATOM 782 N N . ALA A 1 101 ? 5.121 6.168 -0.304 1.00 91.00 101 ALA A N 1
ATOM 783 C CA . ALA A 1 101 ? 6.567 6.348 -0.397 1.00 91.00 101 ALA A CA 1
ATOM 784 C C . ALA A 1 101 ? 7.228 5.248 -1.241 1.00 91.00 101 ALA A C 1
ATOM 786 O O . ALA A 1 101 ? 8.087 5.544 -2.071 1.00 91.00 101 ALA A O 1
ATOM 787 N N . PHE A 1 102 ? 6.795 3.995 -1.080 1.00 86.62 102 PHE A N 1
ATOM 788 C CA . PHE A 1 102 ? 7.286 2.870 -1.872 1.00 86.62 102 PHE A CA 1
ATOM 789 C C . PHE A 1 102 ? 6.987 3.051 -3.366 1.00 86.62 102 PHE A C 1
ATOM 791 O O . PHE A 1 102 ? 7.907 2.992 -4.182 1.00 86.62 102 PHE A O 1
ATOM 798 N N . PHE A 1 103 ? 5.734 3.333 -3.739 1.00 85.00 103 PHE A N 1
ATOM 799 C CA . PHE A 1 103 ? 5.385 3.565 -5.144 1.00 85.00 103 PHE A CA 1
ATOM 800 C C . PHE A 1 103 ? 6.088 4.795 -5.713 1.00 85.00 103 PHE A C 1
ATOM 802 O O . PHE A 1 103 ? 6.591 4.733 -6.832 1.00 85.00 103 PHE A O 1
ATOM 809 N N . PHE A 1 104 ? 6.182 5.883 -4.945 1.00 87.44 104 PHE A N 1
ATOM 810 C CA . PHE A 1 104 ? 6.918 7.074 -5.361 1.00 87.44 104 PHE A CA 1
ATOM 811 C C . PHE A 1 104 ? 8.389 6.757 -5.644 1.00 87.44 104 PHE A C 1
ATOM 813 O O . PHE A 1 104 ? 8.901 7.125 -6.698 1.00 87.44 104 PHE A O 1
ATOM 820 N N . TRP A 1 105 ? 9.056 6.020 -4.755 1.00 85.75 105 TRP A N 1
ATOM 821 C CA . TRP A 1 105 ? 10.448 5.618 -4.943 1.00 85.75 105 TRP A CA 1
ATOM 822 C C . TRP A 1 105 ? 10.642 4.731 -6.180 1.00 85.75 105 TRP A C 1
ATOM 824 O O . TRP A 1 105 ? 11.572 4.949 -6.961 1.00 85.75 105 TRP A O 1
ATOM 834 N N . VAL A 1 106 ? 9.747 3.767 -6.413 1.00 81.31 106 VAL A N 1
ATOM 835 C CA . VAL A 1 106 ? 9.825 2.894 -7.595 1.00 81.31 106 VAL A CA 1
ATOM 836 C C . VAL A 1 106 ? 9.581 3.676 -8.888 1.00 81.31 106 VAL A C 1
ATOM 838 O O . VAL A 1 106 ? 10.308 3.493 -9.860 1.00 81.31 106 VAL A O 1
ATOM 841 N N . VAL A 1 107 ? 8.602 4.582 -8.909 1.00 81.50 107 VAL A N 1
ATOM 842 C CA . VAL A 1 107 ? 8.349 5.441 -10.076 1.00 81.50 107 VAL A CA 1
ATOM 843 C C . VAL A 1 107 ? 9.528 6.380 -10.320 1.00 81.50 107 VAL A C 1
ATOM 845 O O . VAL A 1 107 ? 9.982 6.501 -11.452 1.00 81.50 107 VAL A O 1
ATOM 848 N N . HIS A 1 108 ? 10.065 7.002 -9.271 1.00 82.44 108 HIS A N 1
ATOM 849 C CA . HIS A 1 108 ? 11.213 7.900 -9.374 1.00 82.44 108 HIS A CA 1
ATOM 850 C C . HIS A 1 108 ? 12.455 7.176 -9.909 1.00 82.44 108 HIS A C 1
ATOM 852 O O . HIS A 1 108 ? 13.125 7.682 -10.805 1.00 82.44 108 HIS A O 1
ATOM 858 N N . THR A 1 109 ? 12.755 5.973 -9.413 1.00 75.31 109 THR A N 1
ATOM 859 C CA . THR A 1 109 ? 13.881 5.175 -9.933 1.00 75.31 109 THR A CA 1
ATOM 860 C C . THR A 1 109 ? 13.658 4.776 -11.391 1.00 75.31 109 THR A C 1
ATOM 862 O O . THR A 1 109 ? 14.558 4.971 -12.208 1.00 75.31 109 THR A O 1
ATOM 865 N N . ALA A 1 110 ? 12.445 4.342 -11.751 1.00 69.75 110 ALA A N 1
ATOM 866 C CA . ALA A 1 110 ? 12.090 4.019 -13.133 1.00 69.75 110 ALA A CA 1
ATOM 867 C C . ALA A 1 110 ? 12.151 5.226 -14.090 1.00 69.75 110 ALA A C 1
ATOM 869 O O . ALA A 1 110 ? 12.451 5.042 -15.270 1.00 69.75 110 ALA A O 1
ATOM 870 N N . ALA A 1 111 ? 11.878 6.440 -13.598 1.00 71.75 111 ALA A N 1
ATOM 871 C CA . ALA A 1 111 ? 11.875 7.671 -14.388 1.00 71.75 111 ALA A CA 1
ATOM 872 C C . ALA A 1 111 ? 13.260 8.330 -14.527 1.00 71.75 111 ALA A C 1
ATOM 874 O O . ALA A 1 111 ? 13.530 8.944 -15.557 1.00 71.75 111 ALA A O 1
ATOM 875 N N . VAL A 1 112 ? 14.134 8.225 -13.518 1.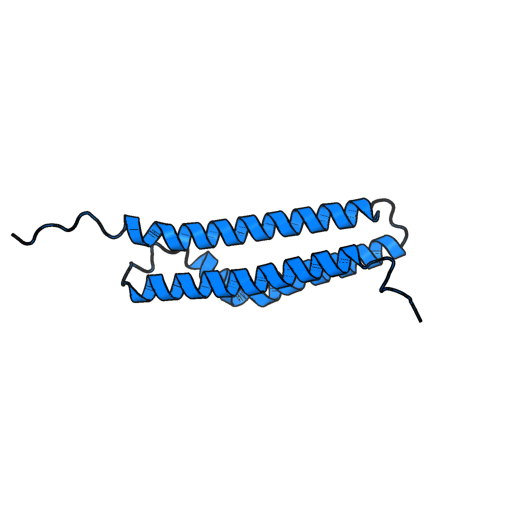00 67.88 112 VAL A N 1
ATOM 876 C CA . VAL A 1 112 ? 15.449 8.901 -13.508 1.00 67.88 112 VAL A CA 1
ATOM 877 C C . VAL A 1 112 ? 16.544 8.074 -14.186 1.00 67.88 112 VAL A C 1
ATOM 879 O O . VAL A 1 112 ? 17.405 8.634 -14.861 1.00 67.88 112 VAL A O 1
ATOM 882 N N . GLN A 1 113 ? 16.506 6.745 -14.075 1.00 62.91 113 GLN A N 1
ATOM 883 C CA . GLN A 1 113 ? 17.520 5.869 -14.681 1.00 62.91 113 GLN A CA 1
ATOM 884 C C . GLN A 1 113 ? 17.698 5.977 -16.209 1.00 62.91 113 GLN A C 1
ATOM 886 O O . GLN A 1 113 ? 18.845 5.922 -16.651 1.00 62.91 113 GLN A O 1
ATOM 891 N N . PRO A 1 114 ? 16.650 6.205 -17.027 1.00 57.41 114 PRO A N 1
ATOM 892 C CA . PRO A 1 114 ? 16.805 6.414 -18.467 1.00 57.41 114 PRO A CA 1
ATOM 893 C C . PRO A 1 114 ? 17.750 7.569 -18.822 1.00 57.41 114 PRO A C 1
ATOM 895 O O . PRO A 1 114 ? 18.432 7.506 -19.837 1.00 57.41 114 PRO A O 1
ATOM 898 N N . TYR A 1 115 ? 17.815 8.615 -17.991 1.00 55.50 115 TYR A N 1
ATOM 899 C CA . TYR A 1 115 ? 18.628 9.802 -18.265 1.00 55.50 115 TYR A CA 1
ATOM 900 C C . TYR A 1 115 ? 20.119 9.614 -17.974 1.00 55.50 115 TYR A C 1
ATOM 902 O O . TYR A 1 115 ? 20.929 10.358 -18.517 1.00 55.50 115 TYR A O 1
ATOM 910 N N . GLN A 1 116 ? 20.497 8.657 -17.121 1.00 56.22 116 GLN A N 1
ATOM 911 C CA . GLN A 1 116 ? 21.904 8.438 -16.765 1.00 56.22 116 GLN A CA 1
ATOM 912 C C . GLN A 1 116 ? 22.624 7.487 -17.728 1.00 56.22 116 GLN A C 1
ATOM 914 O O . GLN A 1 116 ? 23.827 7.633 -17.929 1.00 56.22 116 GLN A O 1
ATOM 919 N N . ASP A 1 117 ? 21.897 6.551 -18.346 1.00 52.59 117 ASP A N 1
ATOM 920 C CA . ASP A 1 117 ? 22.465 5.586 -19.300 1.00 52.59 117 ASP A CA 1
ATOM 921 C C . ASP A 1 117 ? 22.621 6.154 -20.719 1.00 52.59 117 ASP A C 1
ATOM 923 O O . ASP A 1 117 ? 23.408 5.639 -21.516 1.00 52.59 117 ASP A O 1
ATOM 927 N N . ILE A 1 118 ? 21.913 7.240 -21.041 1.00 55.16 118 ILE A N 1
ATOM 928 C CA . ILE A 1 118 ? 22.165 8.025 -22.250 1.00 55.16 118 ILE A CA 1
ATOM 929 C C . ILE A 1 118 ? 23.346 8.948 -21.926 1.00 55.16 118 ILE A C 1
ATOM 931 O O . ILE A 1 118 ? 23.171 10.103 -21.544 1.00 55.16 118 ILE A O 1
ATOM 935 N N . GLY A 1 119 ? 24.569 8.417 -22.014 1.00 54.69 119 GLY A N 1
ATOM 936 C CA . GLY A 1 119 ? 25.788 9.228 -21.936 1.00 54.69 119 GLY A CA 1
ATOM 937 C C . GLY A 1 119 ? 25.751 10.404 -22.929 1.00 54.69 119 GLY A C 1
ATOM 938 O O . GLY A 1 119 ? 24.940 10.394 -23.861 1.00 54.69 119 GLY A O 1
ATOM 939 N N . PRO A 1 120 ? 26.607 11.434 -22.760 1.00 56.62 120 PRO A N 1
ATOM 940 C CA . PRO A 1 120 ? 26.650 12.554 -23.695 1.00 56.62 120 PRO A CA 1
ATOM 941 C C . PRO A 1 120 ? 26.810 11.999 -25.109 1.00 56.62 120 PRO A C 1
ATOM 943 O O . PRO A 1 120 ? 27.717 11.202 -25.347 1.00 56.62 120 PRO A O 1
ATOM 946 N N . ILE A 1 121 ? 25.893 12.379 -26.005 1.00 60.69 121 ILE A N 1
ATOM 947 C CA . ILE A 1 121 ? 25.885 11.980 -27.415 1.00 60.69 121 ILE A CA 1
ATOM 948 C C . ILE A 1 121 ? 27.303 12.201 -27.935 1.00 60.69 121 ILE A C 1
ATOM 950 O O . ILE A 1 121 ? 27.726 13.349 -28.075 1.00 60.69 121 ILE A O 1
ATOM 954 N N . GLN A 1 122 ? 28.066 11.124 -28.146 1.00 55.31 122 GLN A N 1
ATOM 955 C CA . GLN A 1 122 ? 29.374 11.267 -28.761 1.00 55.31 122 GLN A CA 1
ATOM 956 C C . GLN A 1 122 ? 29.115 11.735 -30.194 1.00 55.31 122 GLN A C 1
ATOM 958 O O . GLN A 1 122 ? 28.418 11.033 -30.933 1.00 55.31 122 GLN A O 1
ATOM 963 N N . PRO A 1 123 ? 29.585 12.932 -30.584 1.00 52.78 123 PRO A N 1
ATOM 964 C CA . PRO A 1 123 ? 29.464 13.370 -31.962 1.00 52.78 123 PRO A CA 1
ATOM 965 C C . PRO A 1 123 ? 30.191 12.353 -32.841 1.00 52.78 123 PRO A C 1
ATOM 967 O O . PRO A 1 123 ? 31.342 12.011 -32.575 1.00 52.78 123 PRO A O 1
ATOM 970 N N . ALA A 1 124 ? 29.485 11.836 -33.845 1.00 57.03 124 ALA A N 1
ATOM 971 C CA . ALA A 1 124 ? 30.065 10.959 -34.846 1.00 57.03 124 ALA A CA 1
ATOM 972 C C . ALA A 1 124 ? 31.129 11.754 -35.617 1.00 57.03 124 ALA A C 1
ATOM 974 O O . ALA A 1 124 ? 30.782 12.633 -36.407 1.00 57.03 124 ALA A O 1
ATOM 975 N N . TYR A 1 125 ? 32.401 11.477 -35.335 1.00 56.66 125 TYR A N 1
ATOM 976 C CA . TYR A 1 125 ? 33.553 11.947 -36.102 1.00 56.66 125 TYR A CA 1
ATOM 977 C C . TYR A 1 125 ? 34.243 10.752 -36.747 1.00 56.66 125 TYR A C 1
ATOM 979 O O . TYR A 1 125 ? 34.430 9.738 -36.035 1.00 56.66 125 TYR A O 1
#